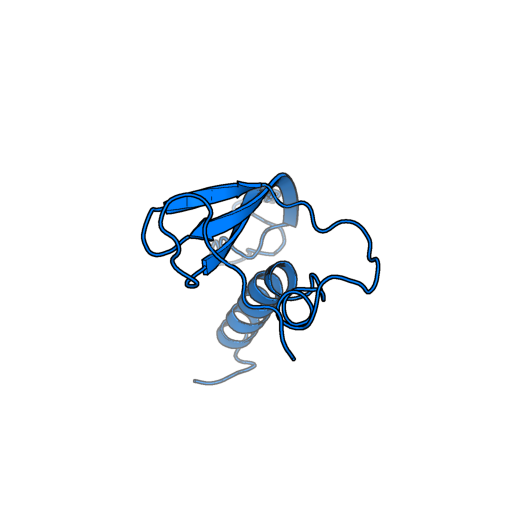Protein AF-A0A972CHI7-F1 (afdb_monomer_lite)

Foldseek 3Di:
DADQDADPPPRDSAKDKDKDWDKDFAFDDDPPFTHPQTDPHDDSLRGPDMDIPDMFIWMAHPPPRDTHGDDLDDDDPPNDDPVVVVNPVCPPVVVSVVVSVVVVCVVVVVDDD

Sequence (113 aa):
MSKKLICSRCKSNSFEIKYEATYVYSYVIDSDAPGLNNRNEFLPYMYDSREQKSSKQYIECRSCKTKYPCHFTEWKDDMGGMLVAIEKGYPQKNIQDAAYDYQKSIESGDRII

Structure (mmCIF, N/CA/C/O backbone):
data_AF-A0A972CHI7-F1
#
_entry.id   AF-A0A972CHI7-F1
#
loop_
_atom_site.group_PDB
_atom_site.id
_atom_site.type_symbol
_atom_site.label_atom_id
_atom_site.label_alt_id
_atom_site.label_comp_id
_atom_site.label_asym_id
_atom_site.label_entity_id
_atom_site.label_seq_id
_atom_site.pdbx_PDB_ins_code
_atom_site.Cartn_x
_atom_site.Cartn_y
_atom_site.Cartn_z
_atom_site.occupancy
_atom_site.B_iso_or_equiv
_atom_site.auth_seq_id
_atom_site.auth_comp_id
_atom_site.auth_asym_id
_atom_site.auth_atom_id
_atom_site.pdbx_PDB_model_num
ATOM 1 N N . MET A 1 1 ? 10.777 -21.395 -24.796 1.00 39.97 1 MET A N 1
ATOM 2 C CA . MET A 1 1 ? 11.877 -20.621 -24.174 1.00 39.97 1 MET A CA 1
ATOM 3 C C . MET A 1 1 ? 11.275 -19.444 -23.419 1.00 39.97 1 MET A C 1
ATOM 5 O O . MET A 1 1 ? 10.501 -18.708 -24.014 1.00 39.97 1 MET A O 1
ATOM 9 N N . SER A 1 2 ? 11.570 -19.290 -22.125 1.00 50.41 2 SER A N 1
ATOM 10 C CA . SER A 1 2 ? 11.067 -18.168 -21.313 1.00 50.41 2 SER A CA 1
ATOM 11 C C . SER A 1 2 ? 11.782 -16.869 -21.711 1.00 50.41 2 SER A C 1
ATOM 13 O O . SER A 1 2 ? 13.011 -16.794 -21.633 1.00 50.41 2 SER A O 1
ATOM 15 N N . LYS A 1 3 ? 11.035 -15.861 -22.182 1.00 60.03 3 LYS A N 1
ATOM 16 C CA . LYS A 1 3 ? 11.579 -14.524 -22.466 1.00 60.03 3 LYS A CA 1
ATOM 17 C C . LYS A 1 3 ? 11.949 -13.868 -21.132 1.00 60.03 3 LYS A C 1
ATOM 19 O O . LYS A 1 3 ? 11.078 -13.577 -20.320 1.00 60.03 3 LYS A O 1
ATOM 24 N N . LYS A 1 4 ? 13.245 -13.639 -20.896 1.00 69.56 4 LYS A N 1
ATOM 25 C CA . LYS A 1 4 ? 13.724 -12.928 -19.700 1.00 69.56 4 LYS A CA 1
ATOM 26 C C . LYS A 1 4 ? 13.490 -11.425 -19.863 1.00 69.56 4 LYS A C 1
ATOM 28 O O . LYS A 1 4 ? 13.834 -10.861 -20.899 1.00 69.56 4 LYS A O 1
ATOM 33 N N . LEU A 1 5 ? 12.941 -10.783 -18.833 1.00 78.69 5 LEU A N 1
ATOM 34 C CA . LEU A 1 5 ? 12.791 -9.328 -18.780 1.00 78.69 5 LEU A CA 1
ATOM 35 C C . LEU A 1 5 ? 14.179 -8.664 -18.727 1.00 78.69 5 LEU A C 1
ATOM 37 O O . LEU A 1 5 ? 15.042 -9.106 -17.967 1.00 78.69 5 LEU A O 1
ATOM 41 N N . ILE A 1 6 ? 14.399 -7.605 -19.513 1.00 86.50 6 ILE A N 1
ATOM 42 C CA . ILE A 1 6 ? 15.669 -6.860 -19.564 1.00 86.50 6 ILE A CA 1
ATOM 43 C C . ILE A 1 6 ? 15.397 -5.373 -19.337 1.00 86.50 6 ILE A C 1
ATOM 45 O O . ILE A 1 6 ? 14.548 -4.771 -19.989 1.00 86.50 6 ILE A O 1
ATOM 49 N N . CYS A 1 7 ? 16.148 -4.763 -18.423 1.00 85.19 7 CYS A N 1
ATOM 50 C CA . CYS A 1 7 ? 16.043 -3.346 -18.097 1.00 85.19 7 CYS A CA 1
ATOM 51 C C . CYS A 1 7 ? 16.523 -2.487 -19.266 1.00 85.19 7 CYS A C 1
ATOM 53 O O . CYS A 1 7 ? 17.669 -2.612 -19.705 1.00 85.19 7 CYS A O 1
ATOM 55 N N . SER A 1 8 ? 15.683 -1.563 -19.740 1.00 89.81 8 SER A N 1
ATOM 56 C CA . SER A 1 8 ? 16.036 -0.679 -20.855 1.00 89.81 8 SER A CA 1
ATOM 57 C C . SER A 1 8 ? 17.212 0.240 -20.511 1.00 89.81 8 SER A C 1
ATOM 59 O O . SER A 1 8 ? 18.034 0.510 -21.387 1.00 89.81 8 SER A O 1
ATOM 61 N N . ARG A 1 9 ? 17.342 0.628 -19.232 1.00 92.94 9 ARG A N 1
ATOM 62 C CA . ARG A 1 9 ? 18.383 1.537 -18.727 1.00 92.94 9 ARG A CA 1
ATOM 63 C C . ARG A 1 9 ? 19.742 0.880 -18.473 1.00 92.94 9 ARG A C 1
ATOM 65 O O . ARG A 1 9 ? 20.754 1.468 -18.825 1.00 92.94 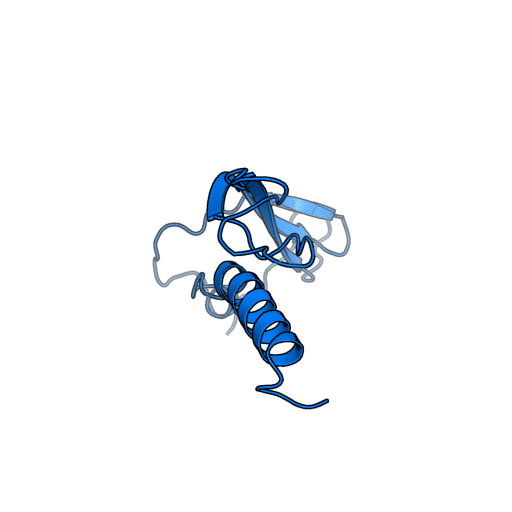9 ARG A O 1
ATOM 72 N N . CYS A 1 10 ? 19.791 -0.294 -17.836 1.00 94.06 10 CYS A N 1
ATOM 73 C CA . CYS A 1 10 ? 21.061 -0.907 -17.396 1.00 94.06 10 CYS A CA 1
ATOM 74 C C . CYS A 1 10 ? 21.295 -2.338 -17.892 1.00 94.06 10 CYS A C 1
ATOM 76 O O . CYS A 1 10 ? 22.269 -2.966 -17.493 1.00 94.06 10 CYS A O 1
ATOM 78 N N . LYS A 1 11 ? 20.387 -2.882 -18.712 1.00 93.25 11 LYS A N 1
ATOM 79 C CA . LYS A 1 11 ? 20.432 -4.254 -19.250 1.00 93.25 11 LYS A CA 1
ATOM 80 C C . LYS A 1 11 ? 20.420 -5.384 -18.207 1.00 93.25 11 LYS A C 1
ATOM 82 O O . LYS A 1 11 ? 20.453 -6.551 -18.583 1.00 93.25 11 LYS A O 1
ATOM 87 N N . SER A 1 12 ? 20.290 -5.064 -16.918 1.00 90.81 12 SER A N 1
ATOM 88 C CA . SER A 1 12 ? 20.025 -6.045 -15.861 1.00 90.81 12 SER A CA 1
ATOM 89 C C . SER A 1 12 ? 18.709 -6.780 -16.110 1.00 90.81 12 SER A C 1
ATOM 91 O O . SER A 1 12 ? 17.757 -6.209 -16.642 1.00 90.81 12 SER A O 1
ATOM 93 N N . ASN A 1 13 ? 18.648 -8.035 -15.681 1.00 86.31 13 ASN A N 1
ATOM 94 C CA . ASN A 1 13 ? 17.446 -8.869 -15.683 1.00 86.31 13 ASN A CA 1
ATOM 95 C C . ASN A 1 13 ? 16.853 -9.051 -14.274 1.00 86.31 13 ASN A C 1
ATOM 97 O O . ASN A 1 13 ? 15.954 -9.866 -14.079 1.00 86.31 13 ASN A O 1
ATOM 101 N N . SER A 1 14 ? 17.363 -8.305 -13.287 1.00 89.12 14 SER A N 1
ATOM 102 C CA . SER A 1 14 ? 16.915 -8.371 -11.900 1.00 89.12 14 SER A CA 1
ATOM 103 C C . SER A 1 14 ? 15.871 -7.296 -11.613 1.00 89.12 14 SER A C 1
ATOM 105 O O . SER A 1 14 ? 16.154 -6.092 -11.663 1.00 89.12 14 SER A O 1
ATOM 107 N N . PHE A 1 15 ? 14.664 -7.743 -11.284 1.00 86.00 15 PHE A N 1
ATOM 108 C CA . PHE A 1 15 ? 13.504 -6.895 -11.049 1.00 86.00 15 PHE A CA 1
ATOM 109 C C . PHE A 1 15 ? 12.736 -7.339 -9.810 1.00 86.00 15 PHE A C 1
ATOM 111 O O . PHE A 1 15 ? 12.805 -8.497 -9.407 1.00 86.00 15 PHE A O 1
ATOM 118 N N . GLU A 1 16 ? 12.008 -6.398 -9.226 1.00 86.62 16 GLU A N 1
ATOM 119 C CA . GLU A 1 16 ? 11.075 -6.610 -8.126 1.00 86.62 16 GLU A CA 1
ATOM 120 C C . GLU A 1 16 ? 9.739 -5.964 -8.488 1.00 86.62 16 GLU A C 1
ATOM 122 O O . GLU A 1 16 ? 9.715 -4.884 -9.080 1.00 86.62 16 GLU A O 1
ATOM 127 N N . ILE A 1 17 ? 8.632 -6.619 -8.148 1.00 83.69 17 ILE A N 1
ATOM 128 C CA . ILE A 1 17 ? 7.298 -6.032 -8.297 1.00 83.69 17 ILE A CA 1
ATOM 129 C C . ILE A 1 17 ? 6.917 -5.391 -6.972 1.00 83.69 17 ILE A C 1
ATOM 131 O O . ILE A 1 17 ? 7.068 -6.004 -5.916 1.00 83.69 17 ILE A O 1
ATOM 135 N N . LYS A 1 18 ? 6.420 -4.158 -7.034 1.00 83.38 18 LYS A N 1
ATOM 136 C CA . LYS A 1 18 ? 6.005 -3.386 -5.869 1.00 83.38 18 LYS A CA 1
ATOM 137 C C . LYS A 1 18 ? 4.549 -2.967 -5.999 1.00 83.38 18 LYS A C 1
ATOM 139 O O . LYS A 1 18 ? 4.124 -2.455 -7.035 1.00 83.38 18 LYS A O 1
ATOM 144 N N . TYR A 1 19 ? 3.818 -3.162 -4.909 1.00 80.75 19 TYR A N 1
ATOM 145 C CA . TYR A 1 19 ? 2.485 -2.622 -4.683 1.00 80.75 19 TYR A CA 1
ATOM 146 C C . TYR A 1 19 ? 2.567 -1.671 -3.499 1.00 80.75 19 TYR A C 1
ATOM 148 O O . TYR A 1 19 ? 2.975 -2.069 -2.411 1.00 80.75 19 TYR A O 1
ATOM 156 N N . GLU A 1 20 ? 2.199 -0.418 -3.716 1.00 85.38 20 GLU A N 1
ATOM 157 C CA . GLU A 1 20 ? 2.047 0.560 -2.646 1.00 85.38 20 GLU A CA 1
ATOM 158 C C . GLU A 1 20 ? 0.568 0.904 -2.541 1.00 85.38 20 GLU A C 1
ATOM 160 O O . GLU A 1 20 ? -0.051 1.241 -3.550 1.00 85.38 20 GLU A O 1
ATOM 165 N N . ALA A 1 21 ? 0.010 0.827 -1.337 1.00 82.44 21 ALA A N 1
ATOM 166 C CA . ALA A 1 21 ? -1.374 1.184 -1.065 1.00 82.44 21 ALA A CA 1
ATOM 167 C C . ALA A 1 21 ? -1.468 2.030 0.202 1.00 82.44 21 ALA A C 1
ATOM 169 O O . ALA A 1 21 ? -0.702 1.847 1.149 1.00 82.44 21 ALA A O 1
ATOM 170 N N . THR A 1 22 ? -2.420 2.956 0.206 1.00 87.38 22 THR A N 1
ATOM 171 C CA . THR A 1 22 ? -2.741 3.802 1.353 1.00 87.38 22 THR A CA 1
ATOM 172 C C . THR A 1 22 ? -4.119 3.425 1.870 1.00 87.38 22 THR A C 1
ATOM 174 O O . THR A 1 22 ? -5.079 3.373 1.098 1.00 87.38 22 THR A O 1
ATOM 177 N N . TYR A 1 23 ? -4.214 3.193 3.177 1.00 85.75 23 TYR A N 1
ATOM 178 C CA . TYR A 1 23 ? -5.447 2.806 3.854 1.00 85.75 23 TYR A CA 1
ATOM 179 C C . TYR A 1 23 ? -5.793 3.789 4.969 1.00 85.75 23 TYR A C 1
ATOM 181 O O . TYR A 1 23 ? -4.905 4.345 5.613 1.00 85.75 23 TYR A O 1
ATOM 189 N N . VAL A 1 24 ? -7.091 3.954 5.204 1.00 89.75 24 VAL A N 1
ATOM 190 C CA . VAL A 1 24 ? -7.654 4.565 6.409 1.00 89.75 24 VAL A CA 1
ATOM 191 C C . VAL A 1 24 ? -8.300 3.454 7.227 1.00 89.75 24 VAL A C 1
ATOM 193 O O . VAL A 1 24 ? -9.147 2.726 6.711 1.00 89.75 24 VAL A O 1
ATOM 196 N N . TYR A 1 25 ? -7.872 3.323 8.480 1.00 88.44 25 TYR A N 1
ATOM 197 C CA . TYR A 1 25 ? -8.467 2.423 9.463 1.00 88.44 25 TYR A CA 1
ATOM 198 C C . TYR A 1 25 ? -9.333 3.249 10.401 1.00 88.44 25 TYR A C 1
ATOM 200 O O . TYR A 1 25 ? -8.853 4.231 10.970 1.00 88.44 25 TYR A O 1
ATOM 208 N N . SER A 1 26 ? -10.588 2.852 10.550 1.00 87.38 26 SER A N 1
ATOM 209 C CA . SER A 1 26 ? -11.560 3.566 11.371 1.00 87.38 26 SER A CA 1
ATOM 210 C C . SER A 1 26 ? -11.996 2.700 12.542 1.00 87.38 26 SER A C 1
ATOM 212 O O . SER A 1 26 ? -12.234 1.501 12.380 1.00 87.38 26 SER A O 1
ATOM 214 N N . TYR A 1 27 ? -12.145 3.345 13.694 1.00 88.25 27 TYR A N 1
ATOM 215 C CA . TYR A 1 27 ? -12.617 2.759 14.943 1.00 88.25 27 TYR A CA 1
ATOM 216 C C . TYR A 1 27 ? -13.800 3.594 15.416 1.00 88.25 27 TYR A C 1
ATOM 218 O O . TYR A 1 27 ? -13.708 4.822 15.492 1.00 88.25 27 TYR A O 1
ATOM 226 N N . VAL A 1 28 ? -14.918 2.940 15.689 1.00 87.31 28 VAL A N 1
ATOM 227 C CA . VAL A 1 28 ? -16.068 3.531 16.357 1.00 87.31 28 VAL A CA 1
ATOM 228 C C . VAL A 1 28 ? -15.707 3.647 17.827 1.00 87.31 28 VAL A C 1
ATOM 230 O O . VAL A 1 28 ? -15.338 2.663 18.450 1.00 87.31 28 VAL A O 1
ATOM 233 N N . ILE A 1 29 ? -15.784 4.850 18.382 1.00 81.19 29 ILE A N 1
ATOM 234 C CA . ILE A 1 29 ? -15.601 5.030 19.821 1.00 81.19 29 ILE A CA 1
ATOM 235 C C . ILE A 1 29 ? -16.939 4.716 20.482 1.00 81.19 29 ILE A C 1
ATOM 237 O O . ILE A 1 29 ? -17.896 5.480 20.332 1.00 81.19 29 ILE A O 1
ATOM 241 N N . ASP A 1 30 ? -17.009 3.587 21.177 1.00 76.25 30 ASP A N 1
ATOM 242 C CA . ASP A 1 30 ? -18.123 3.208 22.030 1.00 76.25 30 ASP A CA 1
ATOM 243 C C . ASP A 1 30 ? -17.670 3.188 23.495 1.00 76.25 30 ASP A C 1
ATOM 245 O O . ASP A 1 30 ? -16.770 2.456 23.899 1.00 76.25 30 ASP A O 1
ATOM 249 N N . SER A 1 31 ? -18.297 4.038 24.315 1.00 73.31 31 SER A N 1
ATOM 250 C CA . SER A 1 31 ? -17.909 4.231 25.721 1.00 73.31 31 SER A CA 1
ATOM 251 C C . SER A 1 31 ? -16.440 4.690 25.872 1.00 73.31 31 SER A C 1
ATOM 253 O O . SER A 1 31 ? -16.000 5.562 25.123 1.00 73.31 31 SER A O 1
ATOM 255 N N . ASP A 1 32 ? -15.703 4.164 26.860 1.00 75.56 32 ASP A N 1
ATOM 256 C CA . ASP A 1 32 ? -14.321 4.554 27.189 1.00 75.56 32 ASP A CA 1
ATOM 257 C C . ASP A 1 32 ? -13.255 3.802 26.355 1.00 75.56 32 ASP A C 1
ATOM 259 O O . ASP A 1 32 ? -12.064 3.880 26.666 1.00 75.56 32 ASP A O 1
ATOM 263 N N . ALA A 1 33 ? -13.655 3.067 25.306 1.00 69.44 33 ALA A N 1
ATOM 264 C CA . ALA A 1 33 ? -12.760 2.245 24.492 1.00 69.44 33 ALA A CA 1
ATOM 265 C C . ALA A 1 33 ? -12.859 2.560 22.978 1.00 69.44 33 ALA A C 1
ATOM 267 O O . ALA A 1 33 ? -13.930 2.879 22.462 1.00 69.44 33 ALA A O 1
ATOM 268 N N . PRO A 1 34 ? -11.737 2.506 22.236 1.00 71.75 34 PRO A N 1
ATOM 269 C CA . PRO A 1 34 ? -11.728 2.712 20.789 1.00 71.75 34 PRO A CA 1
ATOM 270 C C . PRO A 1 34 ? -11.953 1.412 19.996 1.00 71.75 34 PRO A C 1
ATOM 272 O O . PRO A 1 34 ? -11.002 0.671 19.745 1.00 71.75 34 PRO A O 1
ATOM 275 N N . GLY A 1 35 ? -13.165 1.213 19.479 1.00 65.94 35 GLY A N 1
ATOM 276 C CA . GLY A 1 35 ? -13.528 0.175 18.510 1.00 65.94 35 GLY A CA 1
ATOM 277 C C . GLY A 1 35 ? -14.423 -0.908 19.107 1.00 65.94 35 GLY A C 1
ATOM 278 O O . GLY A 1 35 ? -14.105 -1.457 20.159 1.00 65.94 35 GLY A O 1
ATOM 279 N N . LEU A 1 36 ? -15.456 -1.339 18.370 1.00 68.12 36 LEU A N 1
ATOM 280 C CA . LEU A 1 36 ? -16.405 -2.377 18.829 1.00 68.12 36 LEU A CA 1
ATOM 281 C C . LEU A 1 36 ? -15.712 -3.719 19.144 1.00 68.12 36 LEU A C 1
ATOM 283 O O . LEU A 1 36 ? -16.215 -4.561 19.901 1.00 68.12 36 LEU A O 1
ATOM 287 N N . ASN A 1 37 ? -14.553 -3.927 18.516 1.00 69.31 37 ASN A N 1
ATOM 288 C CA . ASN A 1 37 ? -13.719 -5.118 18.630 1.00 69.31 37 ASN A CA 1
ATOM 289 C C . ASN A 1 37 ? -12.577 -4.977 19.661 1.00 69.31 37 ASN A C 1
ATOM 29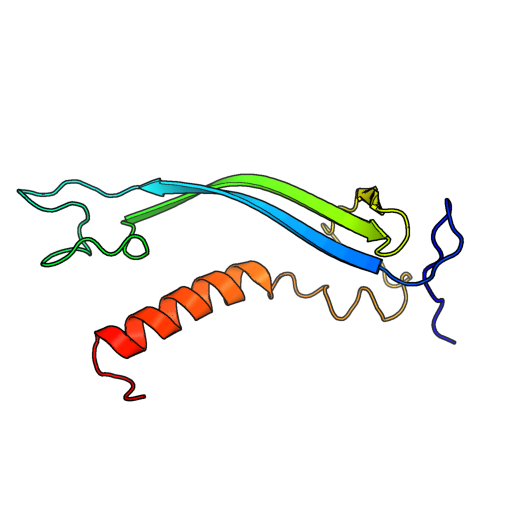1 O O . ASN A 1 37 ? -11.942 -5.975 19.993 1.00 69.31 37 ASN A O 1
ATOM 295 N N . ASN A 1 38 ? -12.338 -3.780 20.203 1.00 68.00 38 ASN A N 1
ATOM 296 C CA . ASN A 1 38 ? -11.264 -3.465 21.152 1.00 68.00 38 ASN A CA 1
ATOM 297 C C . ASN A 1 38 ? -11.855 -3.158 22.530 1.00 68.00 38 ASN A C 1
ATOM 299 O O . ASN A 1 38 ? -12.158 -2.016 22.858 1.00 68.00 38 ASN A O 1
ATOM 303 N N . ARG A 1 39 ? -12.034 -4.194 23.352 1.00 67.44 39 ARG A N 1
ATOM 304 C CA . ARG A 1 39 ? -12.751 -4.058 24.633 1.00 67.44 39 ARG A CA 1
ATOM 305 C C . ARG A 1 39 ? -11.853 -3.793 25.840 1.00 67.44 39 ARG A C 1
ATOM 307 O O . ARG A 1 39 ? -12.287 -3.134 26.774 1.00 67.44 39 ARG A O 1
ATOM 314 N N . ASN A 1 40 ? -10.625 -4.314 25.823 1.00 72.19 40 ASN A N 1
ATOM 315 C CA . ASN A 1 40 ? -9.7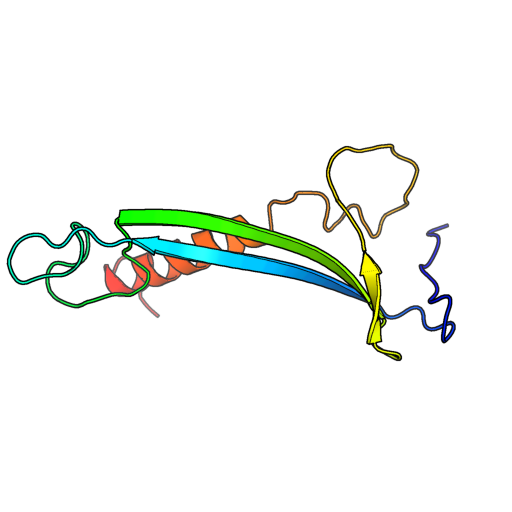12 -4.278 26.976 1.00 72.19 40 ASN A CA 1
ATOM 316 C C . ASN A 1 40 ? -8.370 -3.601 26.657 1.00 72.19 40 ASN A C 1
ATOM 318 O O . ASN A 1 40 ? -7.789 -2.950 27.518 1.00 72.19 40 ASN A O 1
ATOM 322 N N . GLU A 1 41 ? -7.881 -3.756 25.427 1.00 76.69 41 GLU A N 1
ATOM 323 C CA . GLU A 1 41 ? -6.634 -3.178 24.931 1.00 76.69 41 GLU A CA 1
ATOM 324 C C . GLU A 1 41 ? -6.869 -2.670 23.506 1.00 76.69 41 GLU A C 1
ATOM 326 O O . GLU A 1 41 ? -7.646 -3.262 22.753 1.00 76.69 41 GLU A O 1
ATOM 331 N N . PHE A 1 42 ? -6.232 -1.555 23.141 1.00 78.88 42 PHE A N 1
ATOM 332 C CA . PHE A 1 42 ? -6.308 -1.047 21.777 1.00 78.88 42 PHE A CA 1
ATOM 333 C C . PHE A 1 42 ? -5.352 -1.822 20.876 1.00 78.88 42 PHE A C 1
ATOM 335 O O . PHE A 1 42 ? -4.140 -1.605 20.898 1.00 78.88 42 PHE A O 1
ATOM 342 N N . LEU A 1 43 ? -5.921 -2.679 20.037 1.00 80.12 43 LEU A N 1
ATOM 343 C CA . LEU A 1 43 ? -5.205 -3.434 19.025 1.00 80.12 43 LEU A CA 1
ATOM 344 C C . LEU A 1 43 ? -5.404 -2.730 17.670 1.00 80.12 43 LEU A C 1
ATOM 346 O O . LEU A 1 43 ? -6.511 -2.763 17.123 1.00 80.12 43 LEU A O 1
ATOM 350 N N . PRO A 1 44 ? -4.363 -2.103 17.075 1.00 79.06 44 PRO A N 1
ATOM 351 C CA . PRO A 1 44 ? -4.476 -1.325 15.828 1.00 79.06 44 PRO A CA 1
ATOM 352 C C . PRO A 1 44 ? -4.874 -2.126 14.579 1.00 79.06 44 PRO A C 1
ATOM 354 O O . PRO A 1 44 ? -4.921 -1.596 13.470 1.00 79.06 44 PRO A O 1
ATOM 357 N N . TYR A 1 45 ? -5.070 -3.430 14.719 1.00 78.38 45 TYR A N 1
ATOM 358 C CA . TYR A 1 45 ? -5.540 -4.300 13.655 1.00 78.38 45 TYR A CA 1
ATOM 359 C C . TYR A 1 45 ? -7.020 -4.683 13.844 1.00 78.38 45 TYR A C 1
ATOM 361 O O . TYR A 1 45 ? -7.638 -5.148 12.894 1.00 78.38 45 TYR A O 1
ATOM 369 N N . MET A 1 46 ? -7.613 -4.423 15.015 1.00 80.19 46 MET A N 1
ATOM 370 C CA . MET A 1 46 ? -9.039 -4.603 15.334 1.00 80.19 46 MET A CA 1
ATOM 371 C C . MET A 1 46 ? -9.866 -3.365 14.949 1.00 80.19 46 MET A C 1
ATOM 373 O O . MET A 1 46 ? -10.607 -2.802 15.750 1.00 80.19 46 MET A O 1
ATOM 377 N N . TYR A 1 47 ? -9.701 -2.905 13.711 1.00 85.12 47 TYR A N 1
ATOM 378 C CA . TYR A 1 47 ? -10.478 -1.797 13.152 1.00 85.12 47 TYR A CA 1
ATOM 379 C C . TYR A 1 47 ? -11.914 -2.224 12.824 1.00 85.12 47 TYR A C 1
ATOM 381 O O . TYR A 1 47 ? -12.163 -3.376 12.470 1.00 85.12 47 TYR A O 1
ATOM 389 N N . ASP A 1 48 ? -12.857 -1.282 12.863 1.00 85.06 48 ASP A N 1
ATOM 390 C CA . ASP A 1 48 ? -14.254 -1.535 12.482 1.00 85.06 48 ASP A CA 1
ATOM 391 C C . ASP A 1 48 ? -14.459 -1.429 10.971 1.00 85.06 48 ASP A C 1
ATOM 393 O O . ASP A 1 48 ? -15.270 -2.141 10.380 1.00 85.06 48 ASP A O 1
ATOM 397 N N . SER A 1 49 ? -13.700 -0.549 10.313 1.00 86.38 49 SER A N 1
ATOM 398 C CA . SER A 1 49 ? -13.666 -0.484 8.852 1.00 86.38 49 SER A CA 1
ATOM 399 C C . SER A 1 49 ? -12.294 -0.087 8.317 1.00 86.38 49 SER A C 1
ATOM 401 O O . SER A 1 49 ? -11.504 0.588 8.979 1.00 86.38 49 SER A O 1
ATOM 403 N N . ARG A 1 50 ? -12.017 -0.529 7.087 1.00 87.88 50 ARG A N 1
ATOM 404 C CA . ARG A 1 50 ? -10.810 -0.207 6.321 1.00 87.88 50 ARG A CA 1
ATOM 405 C C . ARG A 1 50 ? -11.220 0.331 4.958 1.00 87.88 50 ARG A C 1
ATOM 407 O O . ARG A 1 50 ? -11.905 -0.358 4.207 1.00 87.88 50 ARG A O 1
ATOM 414 N N . GLU A 1 51 ? -10.742 1.521 4.616 1.00 88.19 51 GLU A N 1
ATOM 415 C CA . GLU A 1 51 ? -10.957 2.145 3.309 1.00 88.19 51 GLU A CA 1
ATOM 416 C C . GLU A 1 51 ? -9.619 2.313 2.578 1.00 88.19 51 GLU A C 1
ATOM 418 O O . GLU A 1 51 ? -8.689 2.932 3.095 1.00 88.19 51 GLU A O 1
ATOM 423 N N . GLN A 1 52 ? -9.508 1.779 1.360 1.00 85.50 52 GLN A N 1
ATOM 424 C CA . GLN A 1 52 ? -8.335 1.994 0.512 1.00 85.50 52 GLN A CA 1
ATOM 425 C C . GLN A 1 52 ? -8.468 3.328 -0.233 1.00 85.50 52 GLN A C 1
ATOM 427 O O . GLN A 1 52 ? -9.360 3.489 -1.059 1.00 85.50 52 GLN A O 1
ATOM 432 N N . LYS A 1 53 ? -7.560 4.275 0.026 1.00 90.81 53 LYS A N 1
ATOM 433 C CA . LYS A 1 53 ? -7.581 5.609 -0.600 1.00 90.81 53 LYS A CA 1
ATOM 434 C C . LYS A 1 53 ? -6.895 5.638 -1.954 1.00 90.81 53 LYS A C 1
ATOM 436 O O . LYS A 1 53 ? -7.339 6.324 -2.868 1.00 90.81 53 LYS A O 1
ATOM 441 N N . SER A 1 54 ? -5.783 4.927 -2.078 1.00 85.38 54 SER A N 1
ATOM 442 C CA . SER A 1 54 ? -5.023 4.882 -3.320 1.00 85.38 54 SER A CA 1
ATOM 443 C C . SER A 1 54 ? -4.157 3.638 -3.374 1.00 85.38 54 SER A C 1
ATOM 445 O O . SER A 1 54 ? -3.848 3.015 -2.354 1.00 85.38 54 SER A O 1
ATOM 447 N N . SER A 1 55 ? -3.759 3.278 -4.588 1.00 82.62 55 SER A N 1
ATOM 448 C CA . SER A 1 55 ? -2.732 2.274 -4.808 1.00 82.62 55 SER A CA 1
ATOM 449 C C . SER A 1 55 ? -1.978 2.522 -6.099 1.00 82.62 55 SER A C 1
ATOM 451 O O . SER A 1 55 ? -2.549 3.025 -7.066 1.00 82.62 55 SER A O 1
ATOM 453 N N . LYS A 1 56 ? -0.719 2.095 -6.143 1.00 84.12 56 LYS A N 1
ATOM 454 C CA . LYS A 1 56 ? 0.087 2.056 -7.361 1.00 84.12 56 LYS A CA 1
ATOM 455 C C . LYS A 1 56 ? 0.881 0.760 -7.443 1.00 84.12 56 LYS A C 1
ATOM 457 O O . LYS A 1 56 ? 1.356 0.236 -6.435 1.00 84.12 56 LYS A O 1
ATOM 462 N N . GLN A 1 57 ? 1.033 0.275 -8.668 1.00 80.56 57 GLN A N 1
ATOM 463 C CA . GLN A 1 57 ? 1.803 -0.916 -9.001 1.00 80.56 57 GLN A CA 1
ATOM 464 C C . GLN A 1 57 ? 2.910 -0.545 -9.973 1.00 80.56 57 GLN A C 1
ATOM 466 O O . GLN A 1 57 ? 2.717 0.251 -10.896 1.00 80.56 57 GLN A O 1
ATOM 471 N N . TYR A 1 58 ? 4.100 -1.075 -9.724 1.00 84.50 58 TYR A N 1
ATOM 472 C CA . TYR A 1 58 ? 5.232 -0.868 -10.608 1.00 84.50 58 TYR A CA 1
ATOM 473 C C . TYR A 1 58 ? 6.262 -1.977 -10.455 1.00 84.50 58 TYR A C 1
ATOM 475 O O . TYR A 1 58 ? 6.428 -2.582 -9.397 1.00 84.50 58 TYR A O 1
ATOM 483 N N . ILE A 1 59 ? 7.001 -2.199 -11.532 1.00 87.06 59 ILE A N 1
ATOM 484 C CA . ILE A 1 59 ? 8.192 -3.034 -11.537 1.00 87.06 59 ILE A CA 1
ATOM 485 C C . ILE A 1 59 ? 9.399 -2.124 -11.313 1.00 87.06 59 ILE A C 1
ATOM 487 O O . ILE A 1 59 ? 9.553 -1.105 -11.984 1.00 87.06 59 ILE A O 1
ATOM 491 N N . GLU A 1 60 ? 10.283 -2.482 -10.391 1.00 91.62 60 GLU A N 1
ATOM 492 C CA . GLU A 1 60 ? 11.525 -1.763 -10.119 1.00 91.62 60 GLU A CA 1
ATOM 493 C C . GLU A 1 60 ? 12.728 -2.632 -10.485 1.00 91.62 60 GLU A C 1
ATOM 495 O O . GLU A 1 60 ? 12.879 -3.759 -10.013 1.00 91.62 60 GLU A O 1
ATOM 500 N N . CYS A 1 61 ? 13.630 -2.107 -11.315 1.00 92.12 61 CYS A N 1
ATOM 501 C CA . CYS A 1 61 ? 14.915 -2.762 -11.536 1.00 92.12 61 CYS A CA 1
ATOM 502 C C . CYS A 1 61 ? 15.753 -2.686 -10.256 1.00 92.12 61 CYS A C 1
ATOM 504 O O . CYS A 1 61 ? 16.074 -1.592 -9.784 1.00 92.12 61 CYS A O 1
ATOM 506 N N . ARG A 1 62 ? 16.184 -3.835 -9.727 1.00 95.25 62 ARG A N 1
ATOM 507 C CA . ARG A 1 62 ? 16.959 -3.873 -8.477 1.00 95.25 62 ARG A CA 1
ATOM 508 C C . ARG A 1 62 ? 18.313 -3.178 -8.615 1.00 95.25 62 ARG A C 1
ATOM 510 O O . ARG A 1 62 ? 18.760 -2.561 -7.651 1.00 95.25 62 ARG A O 1
ATOM 517 N N . SER A 1 63 ? 18.910 -3.232 -9.808 1.00 95.44 63 SER A N 1
ATOM 518 C CA . SER A 1 63 ? 20.242 -2.687 -10.096 1.00 95.44 63 SER A CA 1
ATOM 519 C C . SER A 1 63 ? 20.256 -1.165 -10.267 1.00 95.44 63 SER A C 1
ATOM 521 O O . SER A 1 63 ? 21.090 -0.502 -9.668 1.00 95.44 63 SER A O 1
ATOM 523 N N . CYS A 1 64 ? 19.355 -0.590 -11.074 1.00 95.94 64 CYS A N 1
ATOM 524 C CA . CYS A 1 64 ? 19.372 0.851 -11.392 1.00 95.94 64 CYS A CA 1
ATOM 525 C C . CYS A 1 64 ? 18.154 1.631 -10.878 1.00 95.94 64 CYS A C 1
ATOM 527 O O . CYS A 1 64 ? 17.971 2.791 -11.249 1.00 95.94 64 CYS A O 1
ATOM 529 N N . LYS A 1 65 ? 17.280 0.984 -10.095 1.00 96.56 65 LYS A N 1
ATOM 530 C CA . LYS A 1 65 ? 16.078 1.566 -9.469 1.00 96.56 65 LYS A CA 1
ATOM 531 C C . LYS A 1 65 ? 15.085 2.208 -10.434 1.00 96.56 65 LYS A C 1
ATOM 533 O O . LYS A 1 65 ? 14.222 2.981 -10.034 1.00 96.56 65 LYS A O 1
ATOM 538 N N . THR A 1 66 ? 15.195 1.894 -11.722 1.00 91.44 66 THR A N 1
ATOM 539 C CA . THR A 1 66 ? 14.251 2.391 -12.725 1.00 91.44 66 THR A CA 1
ATOM 540 C C . THR A 1 66 ? 12.914 1.715 -12.516 1.00 91.44 66 THR A C 1
ATOM 542 O O . THR A 1 66 ? 12.855 0.487 -12.431 1.00 91.44 66 THR A O 1
ATOM 545 N N . LYS A 1 67 ? 11.879 2.544 -12.396 1.00 92.19 67 LYS A N 1
ATOM 546 C CA . LYS A 1 67 ? 10.507 2.127 -12.153 1.00 92.19 67 LYS A CA 1
ATOM 547 C C . LYS A 1 67 ? 9.760 2.105 -13.476 1.00 92.19 67 LYS A C 1
ATOM 549 O O . LYS A 1 67 ? 9.836 3.060 -14.245 1.00 92.19 67 LYS A O 1
ATOM 554 N N . TYR A 1 68 ? 9.047 1.021 -13.710 1.00 84.88 68 TYR A N 1
ATOM 555 C CA . TYR A 1 68 ? 8.198 0.817 -14.868 1.00 84.88 68 TYR A CA 1
ATOM 556 C C . TYR A 1 68 ? 6.766 0.700 -14.347 1.00 84.88 68 TYR A C 1
ATOM 558 O O . TYR A 1 68 ? 6.494 -0.236 -13.587 1.00 84.88 68 TYR A O 1
ATOM 566 N N . PRO A 1 69 ? 5.873 1.653 -14.668 1.00 78.88 69 PRO A N 1
ATOM 567 C CA . PRO A 1 69 ? 4.484 1.564 -14.241 1.00 78.88 69 PRO A CA 1
ATOM 568 C C . PRO A 1 69 ? 3.853 0.315 -14.855 1.00 78.88 69 PRO A C 1
ATOM 570 O O . PRO A 1 69 ? 4.073 0.014 -16.029 1.00 78.88 69 PRO A O 1
ATOM 573 N N . CYS A 1 70 ? 3.077 -0.416 -14.064 1.00 71.00 70 CYS A N 1
ATOM 574 C CA . CYS A 1 70 ? 2.323 -1.557 -14.555 1.00 71.00 70 CYS A CA 1
ATOM 575 C C . CYS A 1 70 ? 0.955 -1.583 -13.880 1.00 71.00 70 CYS A C 1
ATOM 577 O O . CYS A 1 70 ? 0.840 -1.382 -12.674 1.00 71.00 70 CYS A O 1
ATOM 579 N N . HIS A 1 71 ? -0.087 -1.822 -14.667 1.00 61.66 71 HIS A N 1
ATOM 580 C CA . HIS A 1 71 ? -1.437 -2.034 -14.168 1.00 61.66 71 HIS A CA 1
ATOM 581 C C . HIS A 1 71 ? -1.841 -3.453 -14.530 1.00 61.66 71 HIS A C 1
ATOM 583 O O . HIS A 1 71 ? -1.929 -3.800 -15.705 1.00 61.66 71 HIS A O 1
ATOM 589 N N . PHE A 1 72 ? -2.044 -4.279 -13.512 1.00 63.12 72 PHE A N 1
ATOM 590 C CA . PHE A 1 72 ? -2.578 -5.619 -13.689 1.00 63.12 72 PHE A CA 1
ATOM 591 C C . PHE A 1 72 ? -4.091 -5.502 -13.564 1.00 63.12 72 PHE A C 1
ATOM 593 O O . PHE A 1 72 ? -4.601 -5.398 -12.451 1.00 63.12 72 PHE A O 1
ATOM 600 N N . THR A 1 73 ? -4.789 -5.395 -14.694 1.00 46.03 73 THR A N 1
ATOM 601 C CA . THR A 1 73 ? -6.249 -5.229 -14.700 1.00 46.03 73 THR A CA 1
ATOM 602 C C . THR A 1 73 ? -6.979 -6.359 -15.425 1.00 46.03 73 THR A C 1
ATOM 604 O O . THR A 1 73 ? -7.899 -6.886 -14.823 1.00 46.03 73 THR A O 1
ATOM 607 N N . GLU A 1 74 ? -6.564 -6.821 -16.616 1.00 40.44 74 GLU A N 1
ATOM 608 C CA . GLU A 1 74 ? -7.155 -7.988 -17.318 1.00 40.44 74 GLU A CA 1
ATOM 609 C C . GLU A 1 74 ? -6.144 -8.656 -18.288 1.00 40.44 74 GLU A C 1
ATOM 611 O O . GLU A 1 74 ? -5.207 -8.006 -18.756 1.00 40.44 74 GLU A O 1
ATOM 616 N N . TRP A 1 75 ? -6.314 -9.962 -18.558 1.00 48.81 75 TRP A N 1
ATOM 617 C CA . TRP A 1 75 ? -5.322 -10.883 -19.151 1.00 48.81 75 TRP A CA 1
ATOM 618 C C . TRP A 1 75 ? -5.405 -11.023 -20.684 1.00 48.81 75 TRP A C 1
ATOM 620 O O . TRP A 1 75 ? -6.479 -11.225 -21.250 1.00 48.81 75 TRP A O 1
ATOM 630 N N . LYS A 1 76 ? -4.245 -11.016 -21.355 1.00 38.88 76 LYS A N 1
ATOM 631 C CA . LYS A 1 76 ? -4.038 -11.650 -22.669 1.00 38.88 76 LYS A CA 1
ATOM 632 C C . LYS A 1 76 ? -2.770 -12.502 -22.589 1.00 38.88 76 LYS A C 1
ATOM 634 O O . LYS A 1 76 ? -1.724 -11.981 -22.208 1.00 38.88 76 LYS A O 1
ATOM 639 N N . ASP A 1 77 ? -2.890 -13.771 -22.980 1.00 43.25 77 ASP A N 1
ATOM 640 C CA . ASP A 1 77 ? -1.961 -14.911 -22.814 1.00 43.25 77 ASP A CA 1
ATOM 641 C C . ASP A 1 77 ? -0.494 -14.751 -23.276 1.00 43.25 77 ASP A C 1
ATOM 643 O O . ASP A 1 77 ? 0.284 -15.702 -23.212 1.00 43.25 77 ASP A O 1
ATOM 647 N N . ASP A 1 78 ? -0.058 -13.580 -23.737 1.00 46.16 78 ASP A N 1
ATOM 648 C CA . ASP A 1 78 ? 1.189 -13.453 -24.502 1.00 46.16 78 ASP A CA 1
ATOM 649 C C . ASP A 1 78 ? 2.422 -13.015 -23.683 1.00 46.16 78 ASP A C 1
ATOM 651 O O . ASP A 1 78 ? 3.530 -12.881 -24.216 1.00 46.16 78 ASP A O 1
ATOM 655 N N . MET A 1 79 ? 2.282 -12.811 -22.367 1.00 43.12 79 MET A N 1
ATOM 656 C CA . MET A 1 79 ? 3.385 -12.386 -21.493 1.00 43.12 79 MET A CA 1
ATOM 657 C C . MET A 1 79 ? 3.883 -13.525 -20.594 1.00 43.12 79 MET A C 1
ATOM 659 O O . MET A 1 79 ? 3.536 -13.651 -19.426 1.00 43.12 79 MET A O 1
ATOM 663 N N . GLY A 1 80 ? 4.745 -14.361 -21.179 1.00 42.34 80 GLY A N 1
ATOM 664 C CA . GLY A 1 80 ? 5.264 -15.598 -20.600 1.00 42.34 80 GLY A CA 1
ATOM 665 C C . GLY A 1 80 ? 5.671 -15.567 -19.116 1.00 42.34 80 GLY A C 1
ATOM 666 O O . GLY A 1 80 ? 6.616 -14.891 -18.710 1.00 42.34 80 GLY A O 1
ATOM 667 N N . GLY A 1 81 ? 5.018 -16.446 -18.353 1.00 47.00 81 GLY A N 1
ATOM 668 C CA . GLY A 1 81 ? 5.565 -17.285 -17.278 1.00 47.00 81 GLY A CA 1
ATO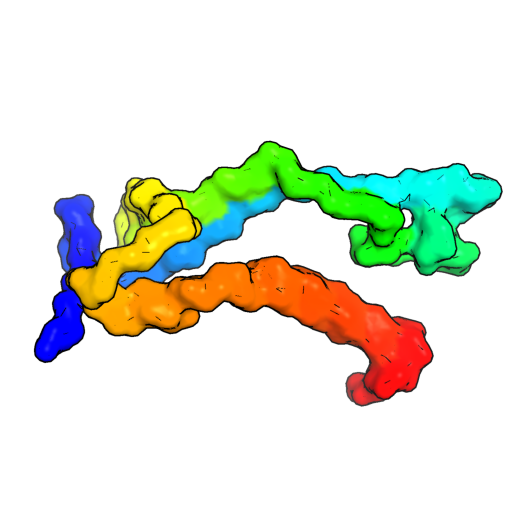M 669 C C . GLY A 1 81 ? 5.926 -16.628 -15.944 1.00 47.00 81 GLY A C 1
ATOM 670 O O . GLY A 1 81 ? 5.598 -17.183 -14.902 1.00 47.00 81 GLY A O 1
ATOM 671 N N . MET A 1 82 ? 6.604 -15.478 -15.936 1.00 42.62 82 MET A N 1
ATOM 672 C CA . MET A 1 82 ? 7.074 -14.847 -14.688 1.00 42.62 82 MET A CA 1
ATOM 673 C C . MET A 1 82 ? 6.066 -13.844 -14.109 1.00 42.62 82 MET A C 1
ATOM 675 O O . MET A 1 82 ? 6.083 -13.582 -12.910 1.00 42.62 82 MET A O 1
ATOM 679 N N . LEU A 1 83 ? 5.160 -13.335 -14.948 1.00 47.38 83 LEU A N 1
ATOM 680 C CA . LEU A 1 83 ? 4.000 -12.537 -14.539 1.00 47.38 83 LEU A CA 1
ATOM 681 C C . LEU A 1 83 ? 2.884 -13.444 -13.966 1.00 47.38 83 LEU A C 1
ATOM 683 O O . LEU A 1 83 ? 2.271 -13.083 -12.961 1.00 47.38 83 LEU A O 1
ATOM 687 N N . VAL A 1 84 ? 2.774 -14.688 -14.466 1.00 42.72 84 VAL A N 1
ATOM 688 C CA . VAL A 1 84 ? 1.799 -15.726 -14.049 1.00 42.72 84 VAL A CA 1
ATOM 689 C C . VAL A 1 84 ? 1.842 -16.090 -12.567 1.00 42.72 84 VAL A C 1
ATOM 691 O O . VAL A 1 84 ? 0.818 -16.380 -11.952 1.00 42.72 84 VAL A O 1
ATOM 694 N N . ALA A 1 85 ? 3.013 -16.020 -11.939 1.00 43.44 85 ALA A N 1
ATOM 695 C CA . ALA A 1 85 ? 3.136 -16.304 -10.508 1.00 43.44 85 ALA A CA 1
ATOM 696 C C . ALA A 1 85 ? 2.596 -15.168 -9.614 1.00 43.44 85 ALA A C 1
ATOM 698 O O . ALA A 1 85 ? 2.269 -15.392 -8.451 1.00 43.44 85 ALA A O 1
ATOM 699 N N . ILE A 1 86 ? 2.498 -13.951 -10.152 1.00 45.47 86 ILE A N 1
ATOM 700 C CA . ILE A 1 86 ? 2.051 -12.738 -9.449 1.00 45.47 86 ILE A CA 1
ATOM 701 C C . ILE A 1 86 ? 0.558 -12.473 -9.741 1.00 45.47 86 ILE A C 1
ATOM 703 O O . ILE A 1 86 ? -0.164 -11.910 -8.916 1.00 45.47 86 ILE A O 1
ATOM 707 N N . GLU A 1 87 ? 0.085 -12.990 -10.878 1.00 47.25 87 GLU A N 1
ATOM 708 C CA . GLU A 1 87 ? -1.228 -12.859 -11.533 1.00 47.25 87 GLU A CA 1
ATOM 709 C C . GLU A 1 87 ? -2.454 -13.391 -10.806 1.00 47.25 87 GLU A C 1
ATOM 711 O O . GLU A 1 87 ? -3.562 -13.302 -11.329 1.00 47.25 87 GLU A O 1
ATOM 716 N N . LYS A 1 88 ? -2.322 -13.889 -9.584 1.00 42.16 88 LYS A N 1
ATOM 717 C CA . LYS A 1 88 ? -3.523 -14.166 -8.807 1.00 42.16 88 LYS A CA 1
ATOM 718 C C . LYS A 1 88 ? -4.102 -12.892 -8.185 1.00 42.16 88 LYS A C 1
ATOM 720 O O . LYS A 1 88 ? -5.278 -12.885 -7.871 1.00 42.16 88 LYS A O 1
ATOM 725 N N . GLY A 1 89 ? -3.347 -11.814 -7.940 1.00 43.03 89 GLY A N 1
ATOM 726 C CA . GLY A 1 89 ? -3.882 -10.676 -7.152 1.00 43.03 89 GLY A CA 1
ATOM 727 C C . GLY A 1 89 ? -4.303 -11.059 -5.713 1.00 43.03 89 GLY A C 1
ATOM 728 O O . GLY A 1 89 ? -4.700 -10.217 -4.914 1.00 43.03 89 GLY A O 1
ATOM 729 N N . TYR A 1 90 ? -4.141 -12.338 -5.367 1.00 43.16 90 TYR A N 1
ATOM 730 C CA . TYR A 1 90 ? -4.281 -12.942 -4.061 1.00 43.16 90 TYR A CA 1
ATOM 731 C C . TYR A 1 90 ? -3.050 -12.773 -3.138 1.00 43.16 90 TYR A C 1
ATOM 733 O O . TYR A 1 90 ? -3.183 -13.193 -1.999 1.00 43.16 90 TYR A O 1
ATOM 741 N N . PRO A 1 91 ? -1.869 -12.202 -3.471 1.00 50.38 91 PRO A N 1
ATOM 742 C CA . PRO A 1 91 ? -0.821 -12.122 -2.453 1.00 50.38 91 PRO A CA 1
ATOM 743 C C . PRO A 1 91 ? -1.136 -11.082 -1.377 1.00 50.38 91 PRO A C 1
ATOM 745 O O . PRO A 1 91 ? -1.154 -11.424 -0.216 1.00 50.38 91 PRO A O 1
ATOM 748 N N . GLN A 1 92 ? -1.411 -9.818 -1.700 1.00 50.84 92 GLN A N 1
ATOM 749 C CA . GLN A 1 92 ? -1.246 -8.743 -0.708 1.00 50.84 92 GLN A CA 1
ATOM 750 C C . GLN A 1 92 ? -2.448 -8.554 0.216 1.00 50.84 92 GLN A C 1
ATOM 752 O O . GLN A 1 92 ? -2.251 -8.412 1.421 1.00 50.84 92 GLN A O 1
ATOM 757 N N . LYS A 1 93 ? -3.680 -8.602 -0.316 1.00 53.28 93 LYS A N 1
ATOM 758 C CA . LYS A 1 93 ? -4.879 -8.617 0.533 1.00 53.28 93 LYS A CA 1
ATOM 759 C C . LYS A 1 93 ? -4.863 -9.855 1.429 1.00 53.28 93 LYS A C 1
ATOM 761 O O . LYS A 1 93 ? -5.033 -9.704 2.624 1.00 53.28 93 LYS A O 1
ATOM 766 N N . ASN A 1 94 ? -4.522 -11.034 0.900 1.00 56.22 94 ASN A N 1
ATOM 767 C CA . ASN A 1 94 ? -4.425 -12.232 1.737 1.00 56.22 94 ASN A CA 1
ATOM 768 C C . ASN A 1 94 ? -3.175 -12.270 2.616 1.00 56.22 94 ASN A C 1
ATOM 770 O O . ASN A 1 94 ? -3.233 -12.924 3.631 1.00 56.22 94 ASN A O 1
ATOM 774 N N . ILE A 1 95 ? -2.064 -11.595 2.306 1.00 63.28 95 ILE A N 1
ATOM 775 C CA . ILE A 1 95 ? -0.920 -11.484 3.229 1.00 63.28 95 ILE A CA 1
ATOM 776 C C . ILE A 1 95 ? -1.322 -10.607 4.407 1.00 63.28 95 ILE A C 1
ATOM 778 O O . ILE A 1 95 ? -1.027 -10.957 5.541 1.00 63.28 95 ILE A O 1
ATOM 782 N N . GLN A 1 96 ? -1.997 -9.481 4.158 1.00 63.53 96 GLN A N 1
ATOM 783 C CA . GLN A 1 96 ? -2.431 -8.599 5.235 1.00 63.53 96 GLN A CA 1
ATOM 784 C C . GLN A 1 96 ? -3.592 -9.207 6.031 1.00 63.53 96 GLN A C 1
ATOM 786 O O . GLN A 1 96 ? -3.564 -9.162 7.255 1.00 63.53 96 GLN A O 1
ATOM 791 N N . ASP A 1 97 ? -4.568 -9.809 5.352 1.00 66.50 97 ASP A N 1
ATOM 792 C CA . ASP A 1 97 ? -5.694 -10.495 5.984 1.00 66.50 97 ASP A CA 1
ATOM 793 C C . ASP A 1 97 ? -5.209 -11.785 6.692 1.00 66.50 97 ASP A C 1
ATOM 795 O O . ASP A 1 97 ? -5.610 -12.034 7.818 1.00 66.50 97 ASP A O 1
ATOM 799 N N . ALA A 1 98 ? -4.244 -12.540 6.145 1.00 66.56 98 ALA A N 1
ATOM 800 C CA . ALA A 1 98 ? -3.642 -13.686 6.844 1.00 66.56 98 ALA A CA 1
ATOM 801 C C . ALA A 1 98 ? -2.717 -13.265 7.991 1.00 66.56 98 ALA A C 1
ATOM 803 O O . ALA A 1 98 ? -2.623 -13.991 8.974 1.00 66.56 98 ALA A O 1
ATOM 804 N N . ALA A 1 99 ? -2.034 -12.119 7.901 1.00 68.25 99 ALA A N 1
ATOM 805 C CA . ALA A 1 99 ? -1.298 -11.557 9.032 1.00 68.25 99 ALA A CA 1
ATOM 806 C C . ALA A 1 99 ? -2.264 -11.126 10.147 1.00 68.25 99 ALA A C 1
ATOM 808 O O . ALA A 1 99 ? -1.984 -11.377 11.317 1.00 68.25 99 ALA A O 1
ATOM 809 N N . TYR A 1 100 ? -3.414 -10.548 9.781 1.00 70.31 100 TYR A N 1
ATOM 810 C CA . TYR A 1 100 ? -4.515 -10.247 10.699 1.00 70.31 100 TYR A CA 1
ATOM 811 C C . TYR A 1 100 ? -5.061 -11.524 11.357 1.00 70.31 100 TYR A C 1
ATOM 813 O O . TYR A 1 100 ? -5.101 -11.607 12.584 1.00 70.31 100 TYR A O 1
ATOM 821 N N . ASP A 1 101 ? -5.402 -12.544 10.567 1.00 75.19 101 ASP A N 1
ATOM 822 C CA . ASP A 1 101 ? -5.937 -13.816 11.065 1.00 75.19 101 ASP A CA 1
ATOM 823 C C . ASP A 1 101 ? -4.920 -14.555 11.945 1.00 75.19 101 ASP A C 1
ATOM 825 O O . ASP A 1 101 ? -5.272 -15.114 12.985 1.00 75.19 101 ASP A O 1
ATOM 829 N N . TYR A 1 102 ? -3.640 -14.527 11.564 1.00 76.81 102 TYR A N 1
ATOM 830 C CA . TYR A 1 102 ? -2.561 -15.118 12.345 1.00 76.81 102 TYR A CA 1
ATOM 831 C C . TYR A 1 102 ? -2.422 -14.434 13.706 1.00 76.81 102 TYR A C 1
ATOM 833 O O . TYR A 1 102 ? -2.456 -15.122 14.725 1.00 76.81 102 TYR A O 1
ATOM 841 N N . GLN A 1 103 ? -2.322 -13.101 13.737 1.00 71.19 103 GLN A N 1
ATOM 842 C CA . GLN A 1 103 ? -2.184 -12.340 14.981 1.00 71.19 103 GLN A CA 1
ATOM 843 C C . GLN A 1 103 ? -3.384 -12.579 15.909 1.00 71.19 103 GLN A C 1
ATOM 845 O O . GLN A 1 103 ? -3.210 -12.899 17.084 1.00 71.19 103 GLN A O 1
ATOM 850 N N . LYS A 1 104 ? -4.600 -12.556 15.349 1.00 74.81 104 LYS A N 1
ATOM 851 C CA . LYS A 1 104 ? -5.836 -12.879 16.068 1.00 74.81 104 LYS A CA 1
ATOM 852 C C . LYS A 1 104 ? -5.820 -14.293 16.669 1.00 74.81 104 LYS A C 1
ATOM 854 O O . LYS A 1 104 ? -6.302 -14.482 17.785 1.00 74.81 104 LYS A O 1
ATOM 859 N N . SER A 1 105 ? -5.268 -15.285 15.962 1.00 76.00 105 SER A N 1
ATOM 860 C CA . SER A 1 105 ? -5.188 -16.675 16.450 1.00 76.00 105 SER A CA 1
ATOM 861 C C . SER A 1 105 ? -4.224 -16.864 17.629 1.00 76.00 105 SER A C 1
ATOM 863 O O . SER A 1 105 ? -4.456 -17.726 18.471 1.00 76.00 105 SER A O 1
ATOM 865 N N . ILE A 1 106 ? -3.165 -16.052 17.716 1.00 75.44 106 ILE A N 1
ATOM 866 C CA . ILE A 1 106 ? -2.241 -16.066 18.859 1.00 75.44 106 ILE A CA 1
ATOM 867 C C . ILE A 1 106 ? -2.917 -15.457 20.093 1.00 75.44 106 ILE A C 1
ATOM 869 O O . ILE A 1 106 ? -2.897 -16.046 21.170 1.00 75.44 106 ILE A O 1
ATOM 873 N N . GLU A 1 107 ? -3.545 -14.290 19.939 1.00 69.12 107 GLU A N 1
ATOM 874 C CA . GLU A 1 107 ? -4.101 -13.533 21.071 1.00 69.12 107 GLU A CA 1
ATOM 875 C C . GLU A 1 107 ? -5.391 -14.142 21.643 1.00 69.12 107 GLU A C 1
ATOM 877 O O . GLU A 1 107 ? -5.668 -14.002 22.831 1.00 69.12 107 GLU A O 1
ATOM 882 N N . SER A 1 108 ? -6.153 -14.881 20.832 1.00 73.69 108 SER A N 1
ATOM 883 C CA . SER A 1 108 ? -7.306 -15.672 21.298 1.00 73.69 108 SER A CA 1
ATOM 884 C C . SER A 1 108 ? -6.917 -16.960 22.035 1.00 73.69 108 SER A C 1
ATOM 886 O O . SER A 1 108 ? -7.781 -17.597 22.634 1.00 73.69 108 SER A O 1
ATOM 888 N N . GLY A 1 109 ? -5.637 -17.350 22.012 1.00 72.31 109 GLY A N 1
ATOM 889 C CA . GLY A 1 109 ? -5.163 -18.614 22.578 1.00 72.31 109 GLY A CA 1
ATOM 890 C C . GLY A 1 109 ? -5.471 -19.846 21.718 1.00 72.31 109 GLY A C 1
ATOM 891 O O . GLY A 1 109 ? -5.108 -20.955 22.108 1.00 72.31 109 GLY A O 1
ATOM 892 N N . ASP A 1 110 ? -6.076 -19.670 20.537 1.00 69.88 110 ASP A N 1
ATOM 893 C CA . ASP A 1 110 ? -6.369 -20.748 19.581 1.00 69.88 110 ASP A CA 1
ATOM 894 C C . ASP A 1 110 ? -5.092 -21.375 18.995 1.00 69.88 110 ASP A C 1
ATOM 896 O O . ASP A 1 110 ? -5.110 -22.485 18.453 1.00 69.88 110 ASP A O 1
ATOM 900 N N . ARG A 1 111 ? -3.959 -20.672 19.098 1.00 58.31 111 ARG A N 1
ATOM 901 C CA . ARG A 1 111 ? -2.666 -21.134 18.606 1.00 58.31 111 ARG A CA 1
ATOM 902 C C . ARG A 1 111 ? -1.553 -20.784 19.594 1.00 58.31 111 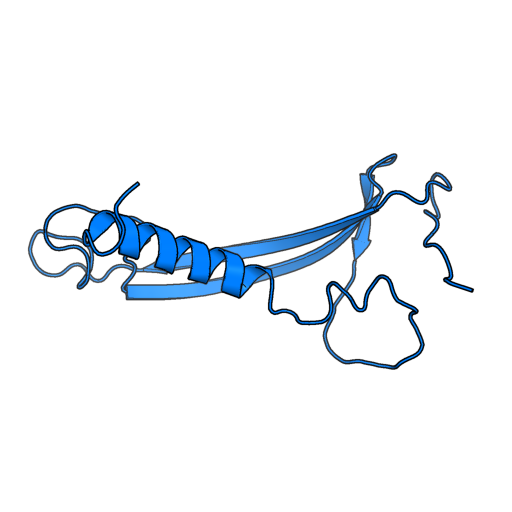ARG A C 1
ATOM 904 O O . ARG A 1 111 ? -1.281 -19.618 19.855 1.00 58.31 111 ARG A O 1
ATOM 911 N N . ILE A 1 112 ? -0.901 -21.818 20.122 1.00 53.03 112 ILE A N 1
ATOM 912 C CA . ILE A 1 112 ? 0.228 -21.716 21.059 1.00 53.03 112 ILE A CA 1
ATOM 913 C C . ILE A 1 112 ? 1.534 -21.733 20.248 1.00 53.03 112 ILE A C 1
ATOM 915 O O . ILE A 1 112 ? 1.666 -22.552 19.334 1.00 53.03 112 ILE A O 1
ATOM 919 N N . ILE A 1 113 ? 2.461 -20.819 20.555 1.00 54.34 113 ILE A N 1
ATOM 920 C CA . ILE A 1 113 ? 3.785 -20.689 19.911 1.00 54.34 113 ILE A CA 1
ATOM 921 C C . ILE A 1 113 ? 4.829 -21.481 20.695 1.00 54.34 113 ILE A C 1
ATOM 923 O O . ILE A 1 113 ? 4.817 -21.369 21.942 1.00 54.34 113 ILE A O 1
#

Secondary structure (DSSP, 8-state):
-------TTT----EEEEEEEEEEEE--EETTEESTT-SSS--TT--SEEEEEEEEEEEEETTT--EEE----S--TTS-SSSTTTTTS-SHHHHHHHHHHHHHHHHTTSS--

Radius of gyration: 19.77 Å; chains: 1; bounding box: 39×27×52 Å

pLDDT: mean 72.27, std 16.69, range [38.88, 96.56]